Protein AF-L1JIB3-F1 (afdb_monomer_lite)

Structure (mmCIF, N/CA/C/O backbone):
data_AF-L1JIB3-F1
#
_entry.id   AF-L1JIB3-F1
#
loop_
_atom_site.group_PDB
_atom_site.id
_atom_site.type_symbol
_atom_site.label_atom_id
_atom_site.label_alt_id
_atom_site.label_comp_id
_atom_site.label_asym_id
_atom_site.label_entity_id
_atom_site.label_seq_id
_atom_site.pdbx_PDB_ins_code
_atom_site.Cartn_x
_atom_site.Cartn_y
_atom_site.Cartn_z
_atom_site.occupancy
_atom_site.B_iso_or_equiv
_atom_site.auth_seq_id
_atom_site.auth_comp_id
_atom_site.auth_asym_id
_atom_site.auth_atom_id
_atom_site.pdbx_PDB_model_num
ATOM 1 N N . ALA A 1 1 ? -11.666 6.245 -0.391 1.00 86.06 1 ALA A N 1
ATOM 2 C CA . ALA A 1 1 ? -12.047 4.818 -0.387 1.00 86.06 1 ALA A CA 1
ATOM 3 C C . ALA A 1 1 ? -10.804 3.985 -0.103 1.00 86.06 1 ALA A C 1
ATOM 5 O O . ALA A 1 1 ? -9.703 4.476 -0.344 1.00 86.06 1 ALA A O 1
ATOM 6 N N . VAL A 1 2 ? -10.974 2.776 0.428 1.00 94.31 2 VAL A N 1
ATOM 7 C CA . VAL A 1 2 ? -9.880 1.898 0.864 1.00 94.31 2 VAL A CA 1
ATOM 8 C C . VAL A 1 2 ? -10.095 0.505 0.292 1.00 94.31 2 VAL A C 1
ATOM 10 O O . VAL A 1 2 ? -11.225 0.023 0.262 1.00 94.31 2 VAL A O 1
ATOM 13 N N . LEU A 1 3 ? -9.011 -0.127 -0.150 1.00 96.25 3 LEU A N 1
ATOM 14 C CA . LEU A 1 3 ? -8.959 -1.556 -0.419 1.00 96.25 3 LEU A CA 1
ATOM 15 C C . LEU A 1 3 ? -8.485 -2.275 0.833 1.00 96.25 3 LEU A C 1
ATOM 17 O O . LEU A 1 3 ? -7.537 -1.835 1.478 1.00 96.25 3 LEU A O 1
ATOM 21 N N . VAL A 1 4 ? -9.143 -3.384 1.145 1.00 95.81 4 VAL A N 1
ATOM 22 C CA . VAL A 1 4 ? -8.819 -4.246 2.279 1.00 95.81 4 VAL A CA 1
ATOM 23 C C . VAL A 1 4 ? -8.622 -5.653 1.749 1.00 95.81 4 VAL A C 1
ATOM 25 O O . VAL A 1 4 ? -9.396 -6.115 0.909 1.00 95.81 4 VAL A O 1
ATOM 28 N N . GLY A 1 5 ? -7.607 -6.340 2.253 1.00 94.56 5 GLY A N 1
ATOM 29 C CA . GLY A 1 5 ? -7.370 -7.734 1.925 1.00 94.56 5 GLY A CA 1
ATOM 30 C C . GLY A 1 5 ? -6.739 -8.498 3.074 1.00 94.56 5 GLY A C 1
ATOM 31 O O . GLY A 1 5 ? -6.408 -7.951 4.129 1.00 94.56 5 GLY A O 1
ATOM 32 N N . ARG A 1 6 ? -6.594 -9.801 2.854 1.00 95.00 6 ARG A N 1
ATOM 33 C CA . ARG A 1 6 ? -5.986 -10.741 3.788 1.00 95.00 6 ARG A CA 1
ATOM 34 C C . ARG A 1 6 ? -4.907 -11.523 3.054 1.00 95.00 6 ARG A C 1
ATOM 36 O O . ARG A 1 6 ? -5.151 -12.010 1.955 1.00 95.00 6 ARG A O 1
ATOM 43 N N . TYR A 1 7 ? -3.729 -11.599 3.658 1.00 94.75 7 TYR A N 1
ATOM 44 C CA . TYR A 1 7 ? -2.629 -12.430 3.186 1.00 94.75 7 TYR A CA 1
ATOM 45 C C . TYR A 1 7 ? -2.919 -13.913 3.441 1.00 94.75 7 TYR A C 1
ATOM 47 O O . TYR A 1 7 ? -3.706 -14.262 4.326 1.00 94.75 7 TYR A O 1
ATOM 55 N N . SER A 1 8 ? -2.206 -14.796 2.747 1.00 96.19 8 SER A N 1
ATOM 56 C CA . SER A 1 8 ? -2.243 -16.249 2.966 1.00 96.19 8 SER A CA 1
ATOM 57 C C . SER A 1 8 ? -1.939 -16.656 4.416 1.00 96.19 8 SER A C 1
ATOM 59 O O . SER A 1 8 ? -2.496 -17.627 4.922 1.00 96.19 8 SER A O 1
ATOM 61 N N . ASN A 1 9 ? -1.117 -15.874 5.125 1.00 93.31 9 ASN A N 1
ATOM 62 C CA . ASN A 1 9 ? -0.784 -16.087 6.537 1.00 93.31 9 ASN A CA 1
ATOM 63 C C . ASN A 1 9 ? -1.844 -15.556 7.529 1.00 93.31 9 ASN A C 1
ATOM 65 O O . ASN A 1 9 ? -1.610 -15.559 8.736 1.00 93.31 9 ASN A O 1
ATOM 69 N N . GLY A 1 10 ? -2.980 -15.057 7.035 1.00 92.31 10 GLY A N 1
ATOM 70 C CA . GLY A 1 10 ? -4.098 -14.562 7.839 1.00 92.31 10 GLY A CA 1
ATOM 71 C C . GLY A 1 10 ? -4.000 -13.099 8.277 1.00 92.31 10 GLY A C 1
ATOM 72 O O . GLY A 1 10 ? -5.021 -12.527 8.661 1.00 92.31 10 GLY A O 1
ATOM 73 N N . LYS A 1 11 ? -2.829 -12.451 8.177 1.00 93.38 11 LYS A N 1
ATOM 74 C CA . LYS A 1 11 ? -2.701 -11.015 8.471 1.00 93.38 11 LYS A CA 1
ATOM 75 C C . LYS A 1 11 ? -3.513 -10.191 7.470 1.00 93.38 11 LYS A C 1
ATOM 77 O O . LYS A 1 11 ? -3.605 -10.532 6.292 1.00 93.38 11 LYS A O 1
ATOM 82 N N . VAL A 1 12 ? -4.075 -9.085 7.939 1.00 96.25 12 VAL A N 1
ATOM 83 C CA . VAL A 1 12 ? -4.857 -8.155 7.116 1.00 96.25 12 VAL A CA 1
ATOM 84 C C . VAL A 1 12 ? -4.022 -6.950 6.707 1.00 96.25 12 VAL A C 1
ATOM 86 O O . VAL A 1 12 ? -3.072 -6.573 7.394 1.00 96.25 12 VAL A O 1
ATOM 89 N N . TRP A 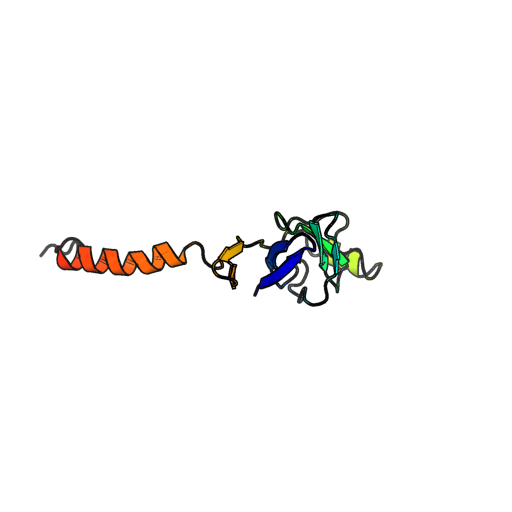1 13 ? -4.386 -6.347 5.585 1.00 96.94 13 TRP A N 1
ATOM 90 C CA . TRP A 1 13 ? -3.786 -5.122 5.074 1.00 96.94 13 TRP A CA 1
ATOM 91 C C . TRP A 1 13 ? -4.871 -4.217 4.507 1.00 96.94 13 TRP A C 1
ATOM 93 O O . TRP A 1 13 ? -5.946 -4.678 4.111 1.00 96.94 13 TRP A O 1
ATOM 103 N N . ALA A 1 14 ? -4.575 -2.924 4.450 1.00 97.38 14 ALA A N 1
ATOM 104 C CA . ALA A 1 14 ? -5.393 -1.981 3.719 1.00 97.38 14 ALA A CA 1
ATOM 105 C C . ALA A 1 14 ? -4.549 -0.868 3.115 1.00 97.38 14 ALA A C 1
ATOM 107 O O . ALA A 1 14 ? -3.469 -0.549 3.599 1.00 97.38 14 ALA A O 1
ATOM 108 N N . ILE A 1 15 ? -5.057 -0.281 2.042 1.00 97.56 15 ILE A N 1
ATOM 109 C CA 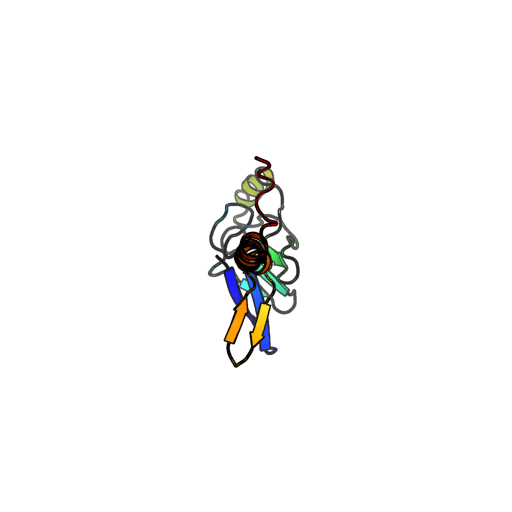. ILE A 1 15 ? -4.382 0.773 1.288 1.00 97.56 15 ILE A CA 1
ATOM 110 C C . ILE A 1 15 ? -5.423 1.633 0.575 1.00 97.56 15 ILE A C 1
ATOM 112 O O . ILE A 1 15 ? -6.563 1.206 0.377 1.00 97.56 15 ILE A O 1
ATOM 116 N N . SER A 1 16 ? -5.056 2.851 0.187 1.00 96.19 16 SER A N 1
ATOM 117 C CA . SER A 1 16 ? -5.869 3.694 -0.693 1.00 96.19 16 SER A CA 1
ATOM 118 C C . SER A 1 16 ? -6.439 2.887 -1.861 1.00 96.19 16 SER A C 1
ATOM 120 O O . SER A 1 16 ? -5.724 2.139 -2.522 1.00 96.19 16 SER A O 1
ATOM 122 N N . ALA A 1 17 ? -7.726 3.073 -2.154 1.00 96.12 17 ALA A N 1
ATOM 123 C CA . ALA A 1 17 ? -8.337 2.462 -3.331 1.00 96.12 17 ALA A CA 1
ATOM 124 C C . ALA A 1 17 ? -7.924 3.135 -4.644 1.00 96.12 17 ALA A C 1
ATOM 126 O O . ALA A 1 17 ? -8.241 2.621 -5.707 1.00 96.12 17 ALA A O 1
ATOM 127 N N . LYS A 1 18 ? -7.220 4.268 -4.588 1.00 95.50 18 LYS A N 1
ATOM 128 C CA . LYS A 1 18 ? -6.798 5.040 -5.759 1.00 95.50 18 LYS A CA 1
ATOM 129 C C . LYS A 1 18 ? -5.286 5.146 -5.825 1.00 95.50 18 LYS A C 1
ATOM 131 O O . LYS A 1 18 ? -4.654 5.409 -4.797 1.00 95.50 18 LYS A O 1
ATOM 136 N N . ASN A 1 19 ? -4.735 5.003 -7.030 1.00 93.94 19 ASN A N 1
ATOM 137 C CA . ASN A 1 19 ? -3.318 5.248 -7.265 1.00 93.94 19 ASN A CA 1
ATOM 138 C C . ASN A 1 19 ? -2.993 6.744 -7.156 1.00 93.94 19 ASN A C 1
ATOM 140 O O . ASN A 1 19 ? -3.861 7.608 -7.293 1.00 93.94 19 ASN A O 1
ATOM 144 N N . SER A 1 20 ? -1.724 7.044 -6.913 1.00 93.75 20 SER A N 1
ATOM 145 C CA . SER A 1 20 ? -1.238 8.417 -6.763 1.00 93.75 20 SER A CA 1
ATOM 146 C C . SER A 1 20 ? -0.925 9.108 -8.091 1.00 93.75 20 SER A C 1
ATOM 148 O O . SER A 1 20 ? -0.865 10.331 -8.125 1.00 93.75 20 SER A O 1
ATOM 150 N N . ALA A 1 21 ? -0.736 8.352 -9.180 1.00 90.06 21 ALA A N 1
ATOM 151 C CA . ALA A 1 21 ? -0.381 8.915 -10.482 1.00 90.06 21 ALA A CA 1
ATOM 152 C C . ALA A 1 21 ? -1.546 9.696 -11.107 1.00 90.06 21 ALA A C 1
ATOM 154 O O . ALA A 1 21 ? -1.376 10.832 -11.537 1.00 90.06 21 ALA A O 1
ATOM 155 N N . THR A 1 22 ? -2.734 9.087 -11.161 1.00 91.19 22 THR A N 1
ATOM 156 C CA . THR A 1 22 ? -3.903 9.655 -11.857 1.00 91.19 22 THR A CA 1
ATOM 157 C C . THR A 1 22 ? -5.202 9.537 -11.065 1.00 91.19 22 THR A C 1
ATOM 159 O O . THR A 1 22 ? -6.261 9.904 -11.571 1.00 91.19 22 THR A O 1
ATOM 162 N N . GLY A 1 23 ? -5.161 9.007 -9.839 1.00 91.88 23 GLY A N 1
ATOM 163 C CA . GLY A 1 23 ? -6.349 8.836 -9.002 1.00 91.88 23 GLY A CA 1
ATOM 164 C C . GLY A 1 23 ? -7.293 7.733 -9.481 1.00 91.88 23 GLY A C 1
ATOM 165 O O . GLY A 1 23 ? -8.465 7.726 -9.097 1.00 91.88 23 GLY A O 1
ATOM 166 N N . THR A 1 24 ? -6.817 6.825 -10.331 1.00 93.00 24 THR A N 1
ATOM 167 C CA . THR A 1 24 ? -7.621 5.719 -10.857 1.00 93.00 24 THR A CA 1
ATOM 168 C C . THR A 1 24 ? -7.655 4.550 -9.885 1.00 93.00 24 THR A C 1
ATOM 170 O O . THR A 1 24 ? -6.764 4.386 -9.046 1.00 93.00 24 THR A O 1
ATOM 173 N N . GLU A 1 25 ? -8.731 3.768 -9.964 1.00 94.69 25 GLU A N 1
ATOM 174 C CA . GLU A 1 25 ? -8.999 2.687 -9.020 1.00 94.69 25 GLU A CA 1
ATOM 175 C C . GLU A 1 25 ? -7.906 1.607 -9.075 1.00 94.69 25 GLU A C 1
ATOM 177 O O . GLU A 1 25 ? -7.487 1.153 -10.139 1.00 94.69 25 GLU A O 1
ATOM 182 N N . MET A 1 26 ? -7.467 1.175 -7.897 1.00 94.44 26 MET A N 1
ATOM 183 C CA . MET A 1 26 ? -6.518 0.082 -7.685 1.00 94.44 26 MET A CA 1
ATOM 184 C C . MET A 1 26 ? -7.218 -1.282 -7.615 1.00 94.44 26 MET A C 1
ATOM 186 O O . MET A 1 26 ? -6.556 -2.313 -7.486 1.00 94.44 26 MET A O 1
ATOM 190 N N . PHE A 1 27 ? -8.552 -1.307 -7.698 1.00 93.12 27 PHE A N 1
ATOM 191 C CA . PHE A 1 27 ? -9.318 -2.543 -7.800 1.00 93.12 27 PHE A CA 1
ATOM 192 C C . PHE A 1 27 ? -8.895 -3.329 -9.052 1.00 93.12 27 PHE A C 1
ATOM 194 O O . PHE A 1 27 ? -8.769 -2.768 -10.137 1.00 93.12 27 PHE A O 1
ATOM 201 N N . GLY A 1 28 ? -8.642 -4.631 -8.896 1.00 91.75 28 GLY A N 1
ATOM 202 C CA . GLY A 1 28 ? -8.037 -5.466 -9.944 1.00 91.75 28 GLY A CA 1
ATOM 203 C C . GLY A 1 28 ? -6.504 -5.398 -10.011 1.00 91.75 28 GLY A C 1
ATOM 204 O O . GLY A 1 28 ? -5.899 -6.068 -10.850 1.00 91.75 28 GLY A O 1
ATOM 205 N N . GLY A 1 29 ? -5.863 -4.630 -9.123 1.00 94.50 29 GLY A N 1
ATOM 206 C CA . GLY A 1 29 ? -4.420 -4.675 -8.905 1.00 94.50 29 GLY A CA 1
ATOM 207 C C . GLY A 1 29 ? -3.942 -6.048 -8.422 1.00 94.50 29 GLY A C 1
ATOM 208 O O . GLY A 1 29 ? -4.709 -6.849 -7.885 1.00 94.50 29 GLY A O 1
ATOM 209 N N . ARG A 1 30 ? -2.653 -6.337 -8.625 1.00 96.81 30 ARG A N 1
ATOM 210 C CA . ARG A 1 30 ? -2.051 -7.627 -8.245 1.00 96.81 30 ARG A CA 1
ATOM 211 C C . ARG A 1 30 ? -1.235 -7.484 -6.971 1.00 96.81 30 ARG A C 1
ATOM 213 O O . ARG A 1 30 ? -0.315 -6.672 -6.938 1.00 96.81 30 ARG A O 1
ATOM 220 N N . VAL A 1 31 ? -1.560 -8.285 -5.964 1.00 97.50 31 VAL A N 1
ATOM 221 C CA . VAL A 1 31 ? -0.829 -8.343 -4.693 1.00 97.50 31 VAL A CA 1
ATOM 222 C C . VAL A 1 31 ? 0.322 -9.334 -4.808 1.00 97.50 31 VAL A C 1
ATOM 224 O O . VAL A 1 31 ? 0.140 -10.445 -5.303 1.00 97.50 31 VAL A O 1
ATOM 227 N N . ASP A 1 32 ? 1.493 -8.923 -4.341 1.00 97.50 32 ASP A N 1
ATOM 228 C CA . ASP A 1 32 ? 2.668 -9.762 -4.151 1.00 97.50 32 ASP A CA 1
ATOM 229 C C . ASP A 1 32 ? 2.938 -9.861 -2.645 1.00 97.50 32 ASP A C 1
ATOM 231 O O . ASP A 1 32 ? 3.426 -8.916 -2.024 1.00 97.50 32 ASP A O 1
ATOM 235 N N . GLU A 1 33 ? 2.575 -10.994 -2.037 1.00 96.81 33 GLU A N 1
ATOM 236 C CA . GLU A 1 33 ? 2.745 -11.198 -0.591 1.00 96.81 33 GLU A CA 1
ATOM 237 C C . GLU A 1 33 ? 4.213 -11.343 -0.179 1.00 96.81 33 GLU A C 1
ATOM 239 O O . GLU A 1 33 ? 4.543 -11.103 0.980 1.00 96.81 33 GLU A O 1
ATOM 244 N N . SER A 1 34 ? 5.093 -11.729 -1.107 1.00 95.88 34 SER A N 1
ATOM 245 C CA . SER A 1 34 ? 6.518 -11.899 -0.812 1.00 95.88 34 SER A CA 1
ATOM 246 C C . SER A 1 34 ? 7.244 -10.557 -0.719 1.00 95.88 34 SER A C 1
ATOM 248 O O . SER A 1 34 ? 8.125 -10.387 0.120 1.00 95.88 34 SER A O 1
ATOM 250 N N . ASP A 1 35 ? 6.817 -9.595 -1.538 1.00 96.25 35 ASP A N 1
ATOM 251 C CA . ASP A 1 35 ? 7.342 -8.226 -1.606 1.00 96.25 35 ASP A CA 1
ATOM 252 C C . ASP A 1 35 ? 6.517 -7.245 -0.748 1.00 96.25 35 ASP A C 1
ATOM 254 O O . ASP A 1 35 ? 6.883 -6.086 -0.584 1.00 96.25 35 ASP A O 1
ATOM 258 N N . LEU A 1 36 ? 5.380 -7.697 -0.200 1.00 97.44 36 LEU A N 1
ATOM 259 C CA . LEU A 1 36 ? 4.388 -6.868 0.493 1.00 97.44 36 LEU A CA 1
ATOM 260 C C . LEU A 1 36 ? 3.972 -5.649 -0.342 1.00 97.44 36 LEU A C 1
ATOM 262 O O . LEU A 1 36 ? 3.854 -4.535 0.172 1.00 97.44 36 LEU A O 1
ATOM 266 N N . THR A 1 37 ? 3.740 -5.854 -1.640 1.00 98.12 37 THR A N 1
ATOM 267 C CA . THR A 1 37 ? 3.331 -4.789 -2.560 1.00 98.12 37 THR A CA 1
ATOM 268 C C . THR A 1 37 ? 2.014 -5.091 -3.256 1.00 98.12 37 THR A C 1
ATOM 270 O O . THR A 1 37 ? 1.596 -6.238 -3.409 1.00 98.12 37 THR A O 1
ATOM 273 N N . ILE A 1 38 ? 1.356 -4.034 -3.723 1.00 97.88 38 ILE A N 1
ATOM 274 C CA . ILE A 1 38 ? 0.279 -4.115 -4.704 1.00 97.88 38 ILE A CA 1
ATOM 275 C C . ILE A 1 38 ? 0.681 -3.348 -5.958 1.00 97.88 38 ILE A C 1
ATOM 277 O O . ILE A 1 38 ? 1.128 -2.203 -5.898 1.00 97.88 38 ILE A O 1
ATOM 281 N N . ARG A 1 39 ? 0.522 -3.990 -7.112 1.00 97.50 39 ARG A N 1
ATOM 282 C CA . ARG A 1 39 ? 0.741 -3.390 -8.423 1.00 97.50 39 ARG A CA 1
ATOM 283 C C . ARG A 1 39 ? -0.565 -2.823 -8.956 1.00 97.50 39 ARG A C 1
ATOM 285 O O . ARG A 1 39 ? -1.530 -3.575 -9.110 1.00 97.50 39 ARG A O 1
ATOM 292 N N . ASP A 1 40 ? -0.581 -1.533 -9.276 1.00 95.69 40 ASP A N 1
ATOM 293 C CA . ASP A 1 40 ? -1.754 -0.901 -9.871 1.00 95.69 40 ASP A CA 1
ATOM 294 C C . ASP A 1 40 ? -2.015 -1.451 -11.291 1.00 95.69 40 ASP A C 1
ATOM 296 O O . ASP A 1 40 ? -1.068 -1.756 -12.027 1.00 95.69 40 ASP A O 1
ATOM 300 N N . PRO A 1 41 ? -3.286 -1.624 -11.688 1.00 95.56 41 PRO A N 1
ATOM 301 C CA . PRO A 1 41 ? -3.627 -2.285 -12.944 1.00 95.56 41 PRO A CA 1
ATOM 302 C C . PRO A 1 41 ? -3.372 -1.422 -14.188 1.00 95.56 41 PRO A C 1
ATOM 304 O O . PRO A 1 41 ? -3.232 -1.972 -15.279 1.00 95.56 41 PRO A O 1
ATOM 307 N N . GLN A 1 42 ? -3.320 -0.094 -14.052 1.00 94.06 42 GLN A N 1
ATOM 308 C CA . GLN A 1 42 ? -3.249 0.819 -15.191 1.00 94.06 42 GLN A CA 1
ATOM 309 C C . GLN A 1 42 ? -1.807 1.115 -15.597 1.00 94.06 42 GLN A C 1
ATOM 311 O O . GLN A 1 42 ? -1.439 0.953 -16.761 1.00 94.06 42 GLN A O 1
ATOM 316 N N . TRP A 1 43 ? -0.998 1.541 -14.632 1.00 94.19 43 TRP A N 1
ATOM 317 C CA . TRP A 1 43 ? 0.364 2.009 -14.848 1.00 94.19 43 TRP A CA 1
ATOM 318 C C . TRP A 1 43 ? 1.405 0.960 -14.477 1.00 94.19 43 TRP A C 1
ATOM 320 O O . TRP A 1 43 ? 2.542 0.994 -14.952 1.00 94.19 43 TRP A O 1
ATOM 330 N N . GLY A 1 44 ? 1.018 -0.026 -13.670 1.00 94.56 44 GLY A N 1
ATOM 331 C CA . GLY A 1 44 ? 1.900 -1.090 -13.227 1.00 94.56 44 GLY A CA 1
ATOM 332 C C . GLY A 1 44 ? 2.916 -0.659 -12.171 1.00 94.56 44 GLY A C 1
ATOM 333 O O . GLY A 1 44 ? 3.857 -1.421 -11.941 1.00 94.56 44 GLY A O 1
ATOM 334 N N . THR A 1 45 ? 2.740 0.516 -11.570 1.00 96.50 45 THR A N 1
ATOM 335 C CA . THR A 1 45 ? 3.464 0.994 -10.395 1.00 96.50 45 THR A CA 1
ATOM 336 C C . THR A 1 45 ? 3.165 0.071 -9.221 1.00 96.50 45 THR A C 1
ATOM 338 O O . THR A 1 45 ? 2.020 -0.332 -9.005 1.00 96.50 45 THR A O 1
ATOM 341 N N . LYS A 1 46 ? 4.196 -0.276 -8.449 1.00 97.88 46 LYS A N 1
ATOM 342 C CA . LYS A 1 46 ? 4.013 -0.998 -7.192 1.00 97.88 46 LYS A CA 1
ATOM 343 C C . LYS A 1 46 ? 3.975 -0.022 -6.026 1.00 97.88 46 LYS A C 1
ATOM 345 O O . LYS A 1 46 ? 4.791 0.896 -5.962 1.00 97.88 46 LYS A O 1
ATOM 350 N N . TYR A 1 47 ? 3.080 -0.284 -5.088 1.00 98.19 47 TYR A N 1
ATOM 351 C CA . TYR A 1 47 ? 2.987 0.416 -3.817 1.00 98.19 47 TYR A CA 1
ATOM 352 C C . TYR A 1 47 ? 3.193 -0.566 -2.673 1.00 98.19 47 TYR A C 1
ATOM 354 O O . TYR A 1 47 ? 2.643 -1.668 -2.697 1.00 98.19 47 TYR A O 1
ATOM 362 N N . SER A 1 48 ? 3.970 -0.165 -1.674 1.00 98.12 48 SER A N 1
ATOM 363 C CA . SER A 1 48 ? 4.153 -0.920 -0.437 1.00 98.12 48 SER A CA 1
ATOM 364 C C . SER A 1 48 ? 2.847 -0.982 0.356 1.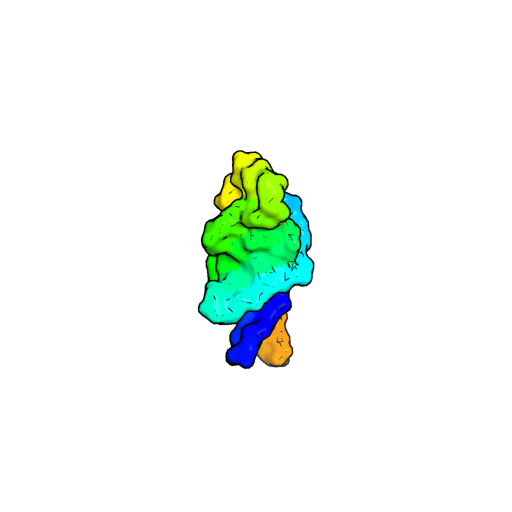00 98.12 48 SER A C 1
ATOM 366 O O . SER A 1 48 ? 2.237 0.043 0.652 1.00 98.12 48 SER A O 1
ATOM 368 N N . LEU A 1 49 ? 2.438 -2.184 0.757 1.00 97.94 49 LEU A N 1
ATOM 369 C CA . LEU A 1 49 ? 1.296 -2.412 1.647 1.00 97.94 49 LEU A CA 1
ATOM 370 C C . LEU A 1 49 ? 1.618 -2.085 3.116 1.00 97.94 49 LEU A C 1
ATOM 372 O O . LEU A 1 49 ? 0.739 -2.179 3.969 1.00 97.94 49 LEU A O 1
ATOM 376 N N . VAL A 1 50 ? 2.869 -1.717 3.422 1.00 96.38 50 VAL A N 1
ATOM 377 C CA . VAL A 1 50 ? 3.331 -1.376 4.776 1.00 96.38 50 VAL A CA 1
ATOM 378 C C . VAL A 1 50 ? 3.307 0.133 5.008 1.00 96.38 50 VAL A C 1
ATOM 380 O O . VAL A 1 50 ? 2.817 0.589 6.036 1.00 96.38 50 VAL A O 1
ATOM 383 N N . ASN A 1 51 ? 3.848 0.908 4.066 1.00 96.75 51 ASN A N 1
ATOM 384 C CA . ASN A 1 51 ? 4.026 2.358 4.212 1.00 96.75 51 ASN A CA 1
ATOM 385 C C . ASN A 1 51 ? 3.490 3.173 3.022 1.00 96.75 51 ASN A C 1
ATOM 387 O O . ASN A 1 51 ? 3.493 4.398 3.081 1.00 96.75 51 ASN A O 1
ATOM 391 N N . GLY A 1 52 ? 3.020 2.517 1.956 1.00 97.12 52 GLY A N 1
ATOM 392 C CA . GLY A 1 52 ? 2.415 3.178 0.803 1.00 97.12 52 GLY A CA 1
ATOM 393 C C . GLY A 1 52 ? 3.405 3.778 -0.190 1.00 97.12 52 GLY A C 1
ATOM 394 O O . GLY A 1 52 ? 2.980 4.361 -1.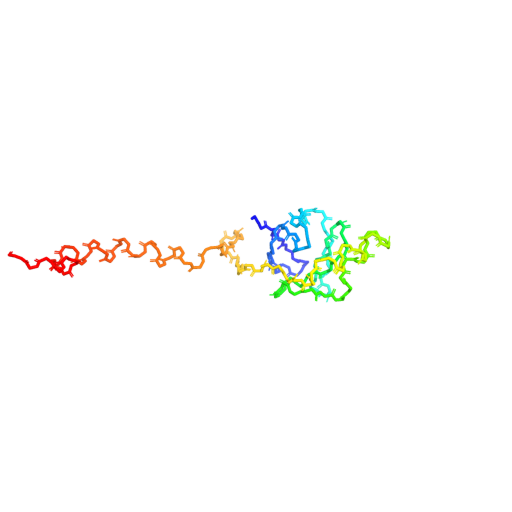187 1.00 97.12 52 GLY A O 1
ATOM 395 N N . GLU A 1 53 ? 4.709 3.642 0.042 1.00 98.00 53 GLU A N 1
ATOM 396 C CA . GLU A 1 53 ? 5.740 4.165 -0.852 1.00 98.00 53 GLU A CA 1
ATOM 397 C C . GLU A 1 53 ? 5.748 3.444 -2.203 1.00 98.00 53 GLU A C 1
ATOM 399 O O . GLU A 1 53 ? 5.347 2.282 -2.323 1.00 98.00 53 GLU A O 1
ATOM 404 N N . VAL A 1 54 ? 6.229 4.144 -3.231 1.00 97.38 54 VAL A N 1
ATOM 405 C CA . VAL A 1 54 ? 6.457 3.560 -4.555 1.00 97.38 54 VAL A CA 1
ATOM 406 C C . VAL A 1 54 ? 7.640 2.601 -4.478 1.00 97.38 54 VAL A C 1
ATOM 408 O O . VAL A 1 54 ? 8.732 2.985 -4.065 1.00 97.38 54 VAL A O 1
ATOM 411 N N . VAL A 1 55 ? 7.439 1.366 -4.934 1.00 97.44 55 VAL A N 1
ATOM 412 C CA . VAL A 1 55 ? 8.481 0.336 -4.981 1.00 97.44 55 VAL A CA 1
ATOM 413 C C . VAL A 1 55 ? 8.872 0.068 -6.434 1.00 97.44 55 VAL A C 1
ATOM 415 O O . VAL A 1 55 ? 8.056 -0.318 -7.270 1.00 97.44 55 VAL A O 1
ATOM 418 N N . GLY A 1 56 ? 10.151 0.247 -6.758 1.00 93.44 56 GLY A N 1
ATOM 419 C CA . GLY A 1 56 ? 10.668 -0.002 -8.103 1.00 93.44 56 GLY A CA 1
ATOM 420 C C . GLY A 1 56 ? 10.308 1.093 -9.113 1.00 93.44 56 GLY A C 1
ATOM 421 O O . GLY A 1 56 ? 10.454 2.281 -8.839 1.00 93.44 56 GLY A O 1
ATOM 422 N N . LYS A 1 57 ? 9.927 0.694 -10.335 1.00 93.31 57 LYS A N 1
ATOM 423 C CA . LYS A 1 57 ? 9.725 1.634 -11.450 1.00 93.31 57 LYS A CA 1
ATOM 424 C C . LYS A 1 57 ? 8.393 2.375 -11.330 1.00 93.31 57 LYS A C 1
ATOM 426 O O . LYS A 1 57 ? 7.354 1.758 -11.111 1.00 93.31 57 LYS A O 1
ATOM 431 N N . TRP A 1 58 ? 8.440 3.680 -11.574 1.00 94.19 58 TRP A N 1
ATOM 432 C CA . TRP A 1 58 ? 7.274 4.552 -11.670 1.00 94.19 58 TRP A CA 1
ATOM 433 C C . TRP A 1 58 ? 6.631 4.456 -13.058 1.00 94.19 58 TRP A C 1
ATOM 435 O O . TRP A 1 58 ? 7.324 4.603 -14.064 1.00 94.19 58 TRP A O 1
ATOM 445 N N . CYS A 1 59 ? 5.328 4.172 -13.103 1.00 93.31 59 CYS A N 1
ATOM 446 C CA . CYS A 1 59 ? 4.516 4.053 -14.318 1.00 93.31 59 CYS A CA 1
ATOM 447 C C . CYS A 1 59 ? 5.166 3.228 -15.458 1.00 93.31 59 CYS A C 1
ATOM 449 O O . CYS A 1 59 ? 5.317 3.722 -16.578 1.00 93.31 59 CYS A O 1
ATOM 451 N N . PRO A 1 60 ? 5.578 1.965 -15.221 1.00 93.88 60 PRO A N 1
ATOM 452 C CA . PRO A 1 60 ? 6.292 1.158 -16.216 1.00 93.88 60 PRO A CA 1
ATOM 453 C C . PRO A 1 60 ? 5.445 0.700 -17.418 1.00 93.88 60 PRO A C 1
ATOM 455 O O . PRO A 1 60 ? 6.006 0.180 -18.382 1.00 93.88 60 PRO A O 1
ATOM 458 N N . SER A 1 61 ? 4.116 0.823 -17.363 1.00 90.88 61 SER A N 1
ATOM 459 C CA . SER A 1 61 ? 3.180 0.307 -18.366 1.00 90.88 61 SER A CA 1
ATOM 460 C C . SER A 1 61 ? 2.087 1.330 -18.692 1.00 90.88 61 SER A C 1
ATOM 462 O O . SER A 1 61 ? 1.701 2.076 -17.804 1.00 90.88 61 SER A O 1
ATOM 464 N N . PRO A 1 62 ? 1.531 1.345 -19.917 1.00 86.50 62 PRO A N 1
ATOM 465 C CA . PRO A 1 62 ? 2.100 0.773 -21.137 1.00 86.50 62 PRO A CA 1
ATOM 466 C C . PRO A 1 62 ? 3.459 1.420 -21.468 1.00 86.50 62 PRO A C 1
ATOM 468 O O . PRO A 1 62 ? 3.669 2.583 -21.115 1.00 86.50 62 PRO A O 1
ATOM 471 N N . PRO A 1 63 ? 4.392 0.717 -22.137 1.00 80.81 63 PRO A N 1
ATOM 472 C CA . PRO A 1 63 ? 5.676 1.298 -22.528 1.00 80.81 63 PRO A CA 1
ATOM 473 C C . PRO A 1 63 ? 5.492 2.601 -23.322 1.00 80.81 63 PRO A C 1
ATOM 475 O O . PRO A 1 63 ? 4.524 2.742 -24.067 1.00 80.81 63 PRO A O 1
ATOM 478 N N . VAL A 1 64 ? 6.419 3.552 -23.172 1.00 81.75 64 VAL A N 1
ATOM 479 C CA . VAL A 1 64 ? 6.356 4.924 -23.727 1.00 81.75 64 VAL A CA 1
ATOM 480 C C . VAL A 1 64 ? 5.277 5.803 -23.079 1.00 81.75 64 VAL A C 1
ATOM 482 O O . VAL A 1 64 ? 5.620 6.839 -22.517 1.00 81.75 64 VAL A O 1
ATOM 485 N N . LEU A 1 65 ? 4.003 5.397 -23.075 1.00 82.81 65 LEU A N 1
ATOM 486 C CA . LEU A 1 65 ? 2.924 6.207 -22.491 1.00 82.81 65 LEU A CA 1
ATOM 487 C C . LEU A 1 65 ? 3.070 6.352 -20.970 1.00 82.81 65 LEU A C 1
ATOM 489 O O . LEU A 1 65 ? 2.962 7.455 -20.441 1.00 82.81 65 LEU A O 1
ATOM 493 N N . GLY A 1 66 ? 3.377 5.257 -20.276 1.00 79.31 66 GLY A N 1
ATOM 494 C CA . GLY A 1 66 ? 3.642 5.271 -18.841 1.00 79.31 66 GLY A CA 1
ATOM 495 C C . GLY A 1 66 ? 4.847 6.144 -18.480 1.00 79.31 66 GLY A C 1
ATOM 496 O O . GLY A 1 66 ? 4.796 6.873 -17.496 1.00 79.31 66 GLY A O 1
ATOM 497 N N . ALA A 1 67 ? 5.884 6.176 -19.326 1.00 81.12 67 ALA A N 1
ATOM 498 C CA . ALA A 1 67 ? 7.048 7.040 -19.121 1.00 81.12 67 ALA A CA 1
ATOM 499 C C . ALA A 1 67 ? 6.704 8.534 -19.264 1.00 81.12 67 ALA A C 1
ATOM 501 O O . ALA A 1 67 ? 7.205 9.347 -18.494 1.00 81.12 67 ALA A O 1
ATOM 502 N N . LEU A 1 68 ? 5.820 8.896 -20.202 1.00 85.19 68 LEU A N 1
ATOM 503 C CA . LEU A 1 68 ? 5.335 10.274 -20.350 1.00 85.19 68 LEU A CA 1
ATOM 504 C C . LEU A 1 68 ? 4.493 10.707 -19.147 1.00 85.19 68 LEU A C 1
ATOM 506 O O . LEU A 1 68 ? 4.725 11.775 -18.588 1.00 85.19 68 LEU A O 1
ATOM 510 N N . ILE A 1 69 ? 3.560 9.859 -18.707 1.00 84.19 69 ILE A N 1
ATOM 511 C CA . ILE A 1 69 ? 2.766 10.115 -17.497 1.00 84.19 69 ILE A CA 1
ATOM 512 C C . ILE A 1 69 ? 3.681 10.227 -16.275 1.00 84.19 69 ILE A C 1
ATOM 514 O O . ILE A 1 69 ? 3.537 11.151 -15.480 1.00 84.19 69 ILE A O 1
ATOM 518 N N . GLY A 1 70 ? 4.672 9.342 -16.165 1.00 79.81 70 GLY A N 1
ATOM 519 C CA . GLY A 1 70 ? 5.643 9.355 -15.079 1.00 79.81 70 GLY A CA 1
ATOM 520 C C . GLY A 1 70 ? 6.596 10.554 -15.085 1.00 79.81 70 GLY A C 1
ATOM 521 O O . GLY A 1 70 ? 7.159 10.874 -14.042 1.00 79.81 70 GLY A O 1
ATOM 522 N N . ALA A 1 71 ? 6.766 11.230 -16.224 1.00 84.19 71 ALA A N 1
ATOM 523 C CA . ALA A 1 71 ? 7.513 12.482 -16.320 1.00 84.19 71 ALA A CA 1
ATOM 524 C C . ALA A 1 71 ? 6.670 13.709 -15.927 1.00 84.19 71 ALA A C 1
ATOM 526 O O . ALA A 1 71 ? 7.222 14.705 -15.469 1.00 84.19 71 ALA A O 1
ATOM 527 N N . ILE A 1 72 ? 5.345 13.644 -16.102 1.00 88.31 72 ILE A N 1
ATOM 528 C CA . ILE A 1 72 ? 4.415 14.728 -15.748 1.00 88.31 72 ILE A CA 1
ATOM 529 C C . ILE A 1 72 ? 4.080 14.691 -14.254 1.00 88.31 72 ILE A C 1
ATOM 531 O O . ILE A 1 72 ? 4.047 15.732 -13.600 1.00 88.31 72 ILE A O 1
ATOM 535 N N . PHE A 1 73 ? 3.835 13.498 -13.711 1.00 88.06 73 PHE A N 1
ATOM 536 C CA . PHE A 1 73 ? 3.459 13.309 -12.313 1.00 88.06 73 PHE A CA 1
ATOM 537 C C . PHE A 1 73 ? 4.629 12.712 -11.532 1.00 88.06 73 PHE A C 1
ATOM 539 O O . PHE A 1 73 ? 5.081 11.619 -11.880 1.00 88.06 73 PHE A O 1
ATOM 546 N N . PRO A 1 74 ? 5.123 13.380 -10.475 1.00 89.50 74 PRO A N 1
ATOM 547 C CA . PRO A 1 74 ? 6.231 12.856 -9.692 1.00 89.50 74 PRO A CA 1
ATOM 548 C C . PRO A 1 74 ? 5.819 11.584 -8.929 1.00 89.50 74 PRO A C 1
ATOM 550 O O . PRO A 1 74 ? 4.668 11.481 -8.482 1.00 89.50 74 PRO A O 1
ATOM 553 N N . PRO A 1 75 ? 6.751 10.635 -8.711 1.00 93.56 75 PRO A N 1
ATOM 554 C CA . PRO A 1 75 ? 6.497 9.469 -7.878 1.00 93.56 75 PRO A CA 1
ATOM 555 C C . PRO A 1 75 ? 6.033 9.896 -6.488 1.00 93.56 75 PRO A C 1
ATOM 557 O O . PRO A 1 75 ? 6.752 10.576 -5.759 1.00 93.56 75 PRO A O 1
ATOM 560 N N . THR A 1 76 ? 4.821 9.493 -6.129 1.00 94.50 76 THR A N 1
ATOM 561 C CA . THR A 1 76 ? 4.217 9.813 -4.834 1.00 94.50 76 THR A CA 1
ATOM 562 C C . THR A 1 76 ? 3.614 8.545 -4.257 1.00 94.50 76 THR A C 1
ATOM 564 O O . THR A 1 76 ? 3.041 7.744 -4.996 1.00 94.50 76 THR A O 1
ATOM 567 N N . GLY A 1 77 ? 3.751 8.332 -2.951 1.00 95.94 77 GLY A N 1
ATOM 568 C CA . GLY A 1 77 ? 3.117 7.203 -2.278 1.00 95.94 77 GLY A CA 1
ATOM 569 C C . GLY A 1 77 ? 1.594 7.331 -2.209 1.00 95.94 77 GLY A C 1
ATOM 570 O O . GLY A 1 77 ? 1.003 8.333 -2.615 1.00 95.94 77 GLY A O 1
ATOM 571 N N . VAL A 1 78 ? 0.958 6.305 -1.665 1.00 96.75 78 VAL A N 1
ATOM 572 C CA . VAL A 1 78 ? -0.468 6.292 -1.334 1.00 96.75 78 VAL A CA 1
ATOM 573 C C . VAL A 1 78 ? -0.657 6.116 0.167 1.00 96.75 78 VAL A C 1
ATOM 575 O O . VAL A 1 78 ? 0.235 5.673 0.880 1.00 96.75 78 VAL A O 1
ATOM 578 N N . TRP A 1 79 ? -1.833 6.466 0.669 1.00 95.38 79 TRP A N 1
ATOM 579 C CA . TRP A 1 79 ? -2.136 6.300 2.084 1.00 95.38 79 TRP A CA 1
ATOM 580 C C . TRP A 1 79 ? -2.349 4.825 2.456 1.00 95.38 79 TRP A C 1
ATOM 582 O O . TRP A 1 79 ? -3.087 4.109 1.774 1.00 95.38 79 TRP A O 1
ATOM 592 N N . VAL A 1 80 ? -1.738 4.402 3.564 1.00 96.94 80 VAL A N 1
ATOM 593 C CA . VAL A 1 80 ? -1.938 3.096 4.207 1.00 96.94 80 VAL A CA 1
ATOM 594 C C . VAL A 1 80 ? -2.603 3.332 5.567 1.00 96.94 80 VAL A C 1
ATOM 596 O O . VAL A 1 80 ? -1.947 3.836 6.484 1.00 96.94 80 VAL A O 1
ATOM 599 N N . PRO A 1 81 ? -3.907 3.037 5.717 1.00 95.00 81 PRO A N 1
ATOM 600 C CA . PRO A 1 81 ? -4.575 3.133 7.008 1.00 95.00 81 PRO A CA 1
ATOM 601 C C . PRO A 1 81 ? -4.108 2.046 7.974 1.00 95.00 81 PRO A C 1
ATOM 603 O O . PRO A 1 81 ? -3.718 0.948 7.578 1.00 95.00 81 PRO A O 1
ATOM 606 N N . GLN A 1 82 ? -4.248 2.326 9.269 1.00 93.75 82 GLN A N 1
ATOM 607 C CA . GLN A 1 82 ? -4.117 1.290 10.287 1.00 93.75 82 GLN A CA 1
ATOM 608 C C . GLN A 1 82 ? -5.289 0.313 10.193 1.00 93.75 82 GLN A C 1
ATOM 610 O O . GLN A 1 82 ? -6.445 0.718 10.035 1.00 93.75 82 GLN A O 1
ATOM 615 N N . VAL A 1 83 ? -4.978 -0.974 10.333 1.00 95.12 83 VAL A N 1
ATOM 616 C CA . VAL A 1 83 ? -5.958 -2.058 10.310 1.00 95.12 83 VAL A CA 1
ATOM 617 C C . VAL A 1 83 ? -5.799 -2.965 11.509 1.00 95.12 83 VAL A C 1
ATOM 619 O O . VAL A 1 83 ? -4.688 -3.204 11.984 1.00 95.12 83 VAL A O 1
ATOM 622 N N . ARG A 1 84 ? -6.922 -3.499 11.979 1.00 93.31 84 ARG A N 1
ATOM 623 C CA . ARG A 1 84 ? -6.945 -4.545 12.997 1.00 93.31 84 ARG A CA 1
ATOM 624 C C . ARG A 1 84 ? -8.063 -5.536 12.730 1.00 93.31 84 ARG A C 1
ATOM 626 O O . ARG A 1 84 ? -9.016 -5.241 12.015 1.00 93.31 84 ARG A O 1
ATOM 633 N N . GLU A 1 85 ? -7.942 -6.698 13.350 1.00 93.50 85 GLU A N 1
ATOM 634 C CA . GLU A 1 85 ? -8.997 -7.700 13.386 1.00 93.50 85 GLU A CA 1
ATOM 635 C C . GLU A 1 85 ? -9.557 -7.783 14.804 1.00 93.50 85 GLU A C 1
ATOM 637 O O . GLU A 1 85 ? -8.805 -7.939 15.768 1.00 93.50 85 GLU A O 1
ATOM 642 N N . GLN A 1 86 ? -10.875 -7.649 14.938 1.00 92.31 86 GLN A N 1
ATOM 643 C CA . GLN A 1 86 ? -11.558 -7.717 16.223 1.00 92.31 86 GLN A CA 1
ATOM 644 C C . GLN A 1 86 ? -12.922 -8.389 16.053 1.00 92.31 86 GLN A C 1
ATOM 646 O O . GLN A 1 86 ? -13.721 -8.004 15.207 1.00 92.31 86 GLN A O 1
ATOM 651 N N . GLY A 1 87 ? -13.188 -9.429 16.851 1.00 89.31 87 GLY A N 1
ATOM 652 C CA . GLY A 1 87 ? -14.498 -10.093 16.874 1.00 89.31 87 GLY A CA 1
ATOM 653 C C . GLY A 1 87 ? -14.935 -10.715 15.541 1.00 89.31 87 GLY A C 1
ATOM 654 O O . GLY A 1 87 ? -16.131 -10.793 15.283 1.00 89.31 87 GLY A O 1
ATOM 655 N N . GLY A 1 88 ? -13.989 -11.122 14.686 1.00 89.69 88 GLY A N 1
ATOM 656 C CA . GLY A 1 88 ? -14.272 -11.655 13.346 1.00 89.69 88 GLY A CA 1
ATOM 657 C C . GLY A 1 88 ? -14.473 -10.591 12.260 1.00 89.69 88 GLY A C 1
ATOM 658 O O . GLY A 1 88 ? -14.729 -10.945 11.111 1.00 89.69 88 GLY A O 1
ATOM 659 N N . TYR A 1 89 ? -14.324 -9.308 12.596 1.00 93.12 89 TYR A N 1
ATOM 660 C CA . TYR A 1 89 ? -14.403 -8.191 11.657 1.00 93.12 89 TYR A CA 1
ATOM 661 C C . TYR A 1 89 ? -13.023 -7.592 11.389 1.00 93.12 89 TYR A C 1
ATOM 663 O O . TYR A 1 89 ? -12.160 -7.558 12.269 1.00 93.12 89 TYR A O 1
ATOM 671 N N . VAL A 1 90 ? -12.834 -7.080 10.170 1.00 94.62 90 VAL A N 1
ATOM 672 C CA . VAL A 1 90 ? -11.686 -6.235 9.826 1.00 94.62 90 VAL A CA 1
ATOM 673 C C . VAL A 1 90 ? -12.091 -4.781 10.005 1.00 94.62 90 VAL A C 1
A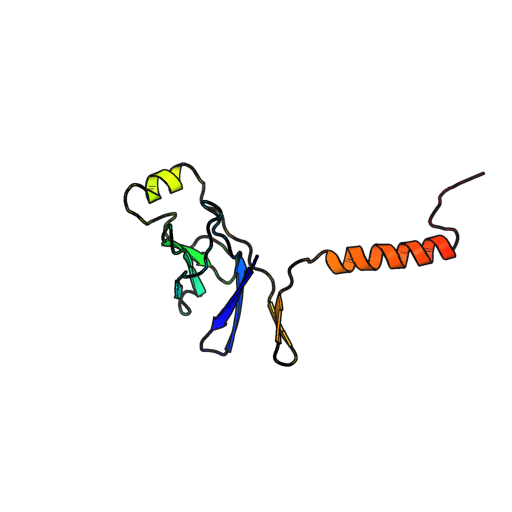TOM 675 O O . VAL A 1 90 ? -13.026 -4.304 9.363 1.00 94.62 90 VAL A O 1
ATOM 678 N N . GLU A 1 91 ? -11.375 -4.079 10.872 1.00 94.06 91 GLU A N 1
ATOM 679 C CA . GLU A 1 91 ? -11.598 -2.671 11.165 1.00 94.06 91 GLU A CA 1
ATOM 680 C C . GLU A 1 91 ? -10.469 -1.830 10.569 1.00 94.06 91 GLU A C 1
ATOM 682 O O . GLU A 1 91 ? -9.286 -2.147 10.726 1.00 94.06 91 GLU A O 1
ATOM 687 N N . VAL A 1 92 ? -10.841 -0.740 9.898 1.00 94.38 92 VAL A N 1
ATOM 688 C CA . VAL A 1 92 ? -9.913 0.195 9.255 1.00 94.38 92 VAL A CA 1
ATOM 689 C C . VAL A 1 92 ? -10.080 1.569 9.889 1.00 94.38 92 VAL A C 1
ATOM 691 O O . VAL A 1 92 ? -11.180 2.125 9.897 1.00 94.38 92 VAL A O 1
ATOM 694 N N . LEU A 1 93 ? -8.988 2.143 10.387 1.00 91.56 93 LEU A N 1
ATOM 695 C CA . LEU A 1 93 ? -8.998 3.491 10.945 1.00 91.56 93 LEU A CA 1
ATOM 696 C C . LEU A 1 93 ? -8.894 4.525 9.817 1.00 91.56 93 LEU A C 1
ATOM 698 O O . LEU A 1 93 ? -7.809 4.769 9.290 1.00 91.56 93 LEU A O 1
ATOM 702 N N . LEU A 1 94 ? -10.032 5.116 9.440 1.00 87.88 94 LEU A N 1
ATOM 703 C CA . LEU A 1 94 ? -10.089 6.118 8.369 1.00 87.88 94 LEU A CA 1
ATOM 704 C C . LEU A 1 94 ? -9.841 7.544 8.858 1.00 87.88 94 LEU A C 1
ATOM 706 O O . LEU A 1 94 ? -9.189 8.325 8.171 1.00 87.88 94 LEU A O 1
ATOM 710 N N . ASP A 1 95 ? -10.368 7.871 10.033 1.00 81.69 95 ASP A N 1
ATOM 711 C CA . ASP A 1 95 ? -10.274 9.200 10.615 1.00 81.69 95 ASP A CA 1
ATOM 712 C C . ASP A 1 95 ? -9.652 9.108 12.008 1.00 81.69 95 ASP A C 1
ATOM 714 O O . ASP A 1 95 ? -10.269 8.666 12.977 1.00 81.69 95 ASP A O 1
ATOM 718 N N . VAL A 1 96 ? -8.392 9.524 12.088 1.00 72.00 96 VAL A N 1
ATOM 719 C CA . VAL A 1 96 ? -7.626 9.576 13.337 1.00 72.00 96 VAL A CA 1
ATOM 720 C C . VAL A 1 96 ? -8.085 10.717 14.254 1.00 72.00 96 VAL A C 1
ATOM 722 O O . VAL A 1 96 ? -7.841 10.665 15.458 1.00 72.00 96 VAL A O 1
ATOM 725 N N . ASN A 1 97 ? -8.780 11.723 13.710 1.00 74.06 97 ASN A N 1
ATOM 726 C CA . ASN A 1 97 ? -9.310 12.869 14.446 1.00 74.06 97 ASN A CA 1
ATOM 727 C C . ASN A 1 97 ? -10.760 12.670 14.894 1.00 74.06 97 ASN A C 1
ATOM 729 O O . ASN A 1 97 ? -11.193 13.382 15.798 1.00 74.06 97 ASN A O 1
ATOM 733 N N . ALA A 1 98 ? -11.486 11.689 14.351 1.00 68.06 98 ALA A N 1
ATOM 734 C CA . ALA A 1 98 ? -12.886 11.421 14.692 1.00 68.06 98 ALA A CA 1
ATOM 735 C C . ALA A 1 98 ? -13.132 11.346 16.207 1.00 68.06 98 ALA A C 1
ATOM 737 O O . ALA A 1 98 ? -14.114 11.893 16.708 1.00 68.06 98 ALA A O 1
ATOM 738 N N . LYS A 1 99 ? -12.214 10.724 16.963 1.00 66.88 99 LYS A N 1
ATOM 739 C CA . LYS A 1 99 ? -12.294 10.677 18.430 1.00 66.88 99 LYS A CA 1
ATOM 740 C C . LYS A 1 99 ? -12.184 12.072 19.050 1.00 66.88 99 LYS A C 1
ATOM 742 O O . LYS A 1 99 ? -13.027 12.446 19.859 1.00 66.88 99 LYS A O 1
ATOM 747 N N . ALA A 1 100 ? -11.180 12.849 18.649 1.00 69.81 100 ALA A N 1
ATOM 748 C CA . ALA A 1 100 ? -10.991 14.209 19.143 1.00 69.81 100 ALA A CA 1
ATOM 749 C C . ALA A 1 100 ? -12.180 15.114 18.775 1.00 69.81 100 ALA A C 1
ATOM 751 O O . ALA A 1 100 ? -12.611 15.931 19.583 1.00 69.81 100 ALA A O 1
ATOM 752 N N . GLU A 1 101 ? -12.746 14.966 17.578 1.00 71.19 101 GLU A N 1
ATOM 753 C CA . GLU A 1 101 ? -13.920 15.725 17.138 1.00 71.19 101 GLU A CA 1
ATOM 754 C C . GLU A 1 101 ? -15.204 15.338 17.875 1.00 71.19 101 GLU A C 1
ATOM 756 O O . GLU A 1 101 ? -15.985 16.218 18.249 1.00 71.19 101 GLU A O 1
ATOM 761 N N . PHE A 1 102 ? -15.405 14.048 18.142 1.00 71.00 102 PHE A N 1
ATOM 762 C CA . PHE A 1 102 ? -16.500 13.567 18.979 1.00 71.00 102 PHE A CA 1
ATOM 763 C C . PHE A 1 102 ? -16.386 14.115 20.410 1.00 71.00 102 PHE A C 1
ATOM 765 O O . PHE A 1 102 ? -17.345 14.670 20.952 1.00 71.00 102 PHE A O 1
ATOM 772 N N . GLU A 1 103 ? -15.191 14.040 20.998 1.00 68.19 103 GLU A N 1
ATOM 773 C CA . GLU A 1 103 ? -14.928 14.493 22.365 1.00 68.19 103 GLU A CA 1
ATOM 774 C C . GLU A 1 103 ? -15.018 16.017 22.517 1.00 68.19 103 GLU A C 1
ATOM 776 O O . GLU A 1 103 ? -15.485 16.490 23.552 1.00 68.19 103 GLU A O 1
ATOM 781 N N . LYS A 1 104 ? -14.668 16.813 21.494 1.00 69.12 104 LYS A N 1
ATOM 782 C CA . LYS A 1 104 ? -14.825 18.283 21.523 1.00 69.12 104 LYS A CA 1
ATOM 783 C C . LYS A 1 104 ? -16.243 18.716 21.911 1.00 69.12 104 LYS A C 1
ATOM 785 O O . LYS A 1 104 ? -16.397 19.679 22.659 1.00 69.12 104 LYS A O 1
ATOM 790 N N . LYS A 1 105 ? -17.281 18.016 21.436 1.00 63.75 105 LYS A N 1
ATOM 791 C CA . LYS A 1 105 ? -18.682 18.331 21.777 1.00 63.75 105 LYS A CA 1
ATOM 792 C C . LYS A 1 105 ? -19.010 18.012 23.236 1.00 63.75 105 LYS A C 1
ATOM 794 O O . LYS A 1 105 ? -19.681 18.805 23.888 1.00 63.75 105 LYS A O 1
ATOM 799 N N . TYR A 1 106 ? -18.512 16.886 23.748 1.00 58.81 106 TYR A N 1
ATOM 800 C CA . TYR A 1 106 ? -18.680 16.489 25.149 1.00 58.81 106 TYR A CA 1
ATOM 801 C C . TYR A 1 106 ? -18.007 17.486 26.100 1.00 58.81 106 TYR A C 1
ATOM 803 O O . TYR A 1 106 ? -18.634 17.975 27.038 1.00 58.81 106 TYR A O 1
ATOM 811 N N . TRP A 1 107 ? -16.758 17.859 25.809 1.00 61.31 107 TRP A N 1
ATOM 812 C CA . TRP A 1 107 ? -16.020 18.834 26.609 1.00 61.31 107 TRP A CA 1
ATOM 813 C C . TRP A 1 107 ? -16.642 20.224 26.555 1.00 61.31 107 TRP A C 1
ATOM 815 O O . TRP A 1 107 ? -16.729 20.874 27.592 1.00 61.31 107 TRP A O 1
ATOM 825 N N . LYS A 1 108 ? -17.141 20.659 25.391 1.00 59.84 108 LYS A N 1
ATOM 826 C CA . LYS A 1 108 ? -17.894 21.912 25.291 1.00 59.84 108 LYS A CA 1
ATOM 827 C C . LYS A 1 108 ? -19.137 21.891 26.185 1.00 59.84 108 LYS A C 1
ATOM 829 O O . LYS A 1 108 ? -19.334 22.836 26.930 1.00 59.84 108 LYS A O 1
ATOM 834 N N . GLY A 1 109 ? -19.905 20.800 26.191 1.00 60.09 109 GLY A N 1
ATOM 835 C CA . GLY A 1 109 ? -21.075 20.664 27.064 1.00 60.09 109 GLY A CA 1
ATOM 836 C C . GLY A 1 109 ? -20.738 20.700 28.560 1.00 60.09 109 GLY A C 1
ATOM 837 O O . GLY A 1 109 ? -21.448 21.339 29.328 1.00 60.09 109 GLY A O 1
ATOM 838 N N . ILE A 1 110 ? -19.636 20.069 28.981 1.00 60.75 110 ILE A N 1
ATOM 839 C CA . ILE A 1 110 ? -19.164 20.147 30.376 1.00 60.75 110 ILE A CA 1
ATOM 840 C C . ILE A 1 110 ? -18.684 21.558 30.729 1.00 60.75 110 ILE A C 1
ATOM 842 O O . ILE A 1 110 ? -18.970 22.041 31.821 1.00 60.75 110 ILE A O 1
ATOM 846 N N . LEU A 1 111 ? -17.956 22.220 29.830 1.00 58.62 111 LEU A N 1
ATOM 847 C CA . LEU A 1 111 ? -17.440 23.569 30.061 1.00 58.62 111 LEU A CA 1
ATOM 848 C C . LEU A 1 111 ? -18.560 24.624 30.054 1.00 58.62 111 LEU A C 1
ATOM 850 O O . LEU A 1 111 ? -18.526 25.519 30.898 1.00 58.62 111 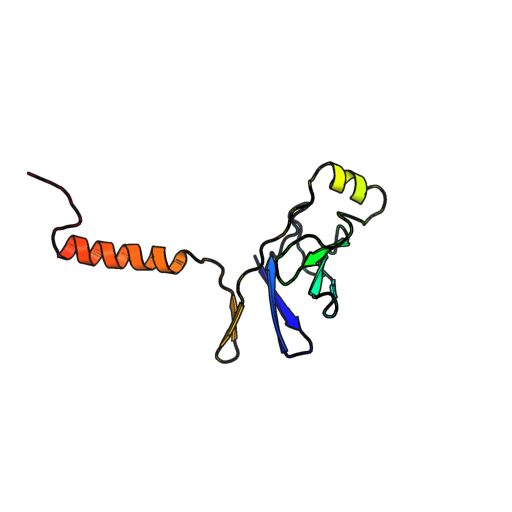LEU A O 1
ATOM 854 N N . ASP A 1 112 ? -19.563 24.486 29.180 1.00 59.12 112 ASP A N 1
ATOM 855 C CA . ASP A 1 112 ? -20.793 25.296 29.173 1.00 59.12 112 ASP A CA 1
ATOM 856 C C . ASP A 1 112 ? -21.570 25.073 30.486 1.00 59.12 112 ASP A C 1
ATOM 858 O O . ASP A 1 112 ? -21.941 26.025 31.167 1.00 59.12 112 ASP A O 1
ATOM 862 N N . ALA A 1 113 ? -21.744 23.817 30.920 1.00 57.69 113 ALA A N 1
ATOM 863 C CA . ALA A 1 113 ? -22.443 23.488 32.168 1.00 57.69 113 ALA A CA 1
ATOM 864 C C . ALA A 1 113 ? -21.710 23.964 33.440 1.00 57.69 113 ALA A C 1
ATOM 866 O O . ALA A 1 113 ? -22.328 24.101 34.494 1.00 57.69 113 ALA A O 1
ATOM 867 N N . GLN A 1 114 ? -20.401 24.215 33.356 1.00 58.78 114 GLN A N 1
ATOM 868 C CA . GLN A 1 114 ? -19.587 24.780 34.436 1.00 58.78 114 GLN A CA 1
ATOM 869 C C . GLN A 1 114 ? -19.430 26.309 34.346 1.00 58.78 114 GLN A C 1
ATOM 871 O O . GLN A 1 114 ? -18.729 26.876 35.185 1.00 58.78 114 GLN A O 1
ATOM 876 N N . GLY A 1 115 ? -20.044 26.972 33.355 1.00 58.50 115 GLY A N 1
ATOM 877 C CA . GLY A 1 115 ? -19.944 28.423 33.146 1.00 58.50 115 GLY A CA 1
ATOM 878 C C . GLY A 1 115 ? -18.535 28.901 32.778 1.00 58.50 115 GLY A C 1
ATOM 879 O O . GLY A 1 115 ? -18.130 29.994 33.160 1.00 58.50 115 GLY A O 1
ATOM 880 N N . LYS A 1 116 ? -17.737 28.046 32.124 1.00 58.69 116 LYS A N 1
ATOM 881 C CA . LYS A 1 116 ? -16.329 28.319 31.774 1.00 58.69 116 LYS A CA 1
ATOM 882 C C . LYS A 1 116 ? -16.067 28.401 30.271 1.00 58.69 116 LYS A C 1
ATOM 884 O O . LYS A 1 116 ? -14.927 28.637 29.874 1.00 58.69 116 LYS A O 1
ATOM 889 N N . ALA A 1 117 ? -17.067 28.135 29.438 1.00 58.03 117 ALA A N 1
ATOM 890 C CA . ALA A 1 117 ? -16.905 28.056 27.987 1.00 58.03 117 ALA A CA 1
ATOM 891 C C . ALA A 1 117 ? -17.101 29.403 27.280 1.00 58.03 117 ALA A C 1
ATOM 893 O O . ALA A 1 117 ? -16.540 29.634 26.209 1.00 58.03 117 ALA A O 1
ATOM 894 N N . ASP A 1 118 ? -17.842 30.309 27.894 1.00 53.28 118 ASP A N 1
ATOM 895 C CA . ASP A 1 118 ? -18.122 31.649 27.431 1.00 53.28 118 ASP A CA 1
ATOM 896 C C . ASP A 1 118 ? -17.388 32.648 28.324 1.00 53.28 118 ASP A C 1
ATOM 898 O O . ASP A 1 118 ? -17.836 33.031 29.398 1.00 53.28 118 ASP A O 1
ATOM 902 N N . GLY A 1 119 ? -16.234 33.115 27.844 1.00 50.38 119 GLY A N 1
ATOM 903 C CA . GLY A 1 119 ? -15.571 34.321 28.347 1.00 50.38 119 GLY A CA 1
ATOM 904 C C . GLY A 1 119 ? -16.387 35.597 28.084 1.00 50.38 119 GLY A C 1
ATOM 905 O O . GLY A 1 119 ? -15.845 36.576 27.578 1.00 50.38 119 GLY A O 1
ATOM 906 N N . GLY A 1 120 ? -17.688 35.581 28.371 1.00 40.09 120 GLY A N 1
ATOM 907 C CA . GLY A 1 120 ? -18.577 36.729 28.329 1.00 40.09 120 GLY A CA 1
ATOM 908 C C . GLY A 1 120 ? -18.590 37.420 29.685 1.00 40.09 120 GLY A C 1
ATOM 909 O O . GLY A 1 120 ? -19.384 37.075 30.551 1.00 40.09 120 GLY A O 1
ATOM 910 N N . TYR A 1 121 ? -17.706 38.399 29.867 1.00 38.84 121 TYR A N 1
ATOM 911 C CA . TYR A 1 121 ? -17.900 39.418 30.894 1.00 38.84 121 TYR A CA 1
ATOM 912 C C . TYR A 1 121 ? -18.981 40.394 30.420 1.00 38.84 121 TYR A C 1
ATOM 914 O O . TYR A 1 121 ? -18.742 41.151 29.476 1.00 38.84 121 TYR A O 1
ATOM 922 N N . TYR A 1 122 ? -20.126 40.397 31.098 1.00 40.94 122 TYR A N 1
ATOM 923 C CA . TYR A 1 122 ? -20.894 41.598 31.435 1.00 40.94 122 TYR A CA 1
ATOM 924 C C . TYR A 1 122 ? -21.728 41.344 32.691 1.00 40.94 122 TYR A C 1
ATOM 926 O O . TYR A 1 122 ? -22.342 40.259 32.787 1.00 40.94 122 TYR A O 1
#

Sequence (122 aa):
AVLVGRYSNGKVWAISAKNSATGTEMFGGRVDESDLTIRDPQWGTKYSLVNGEVVGKWCPSPPVLGALIGAIFPPTGVWVPQVREQGGYVEVLLDVNAKAEFEKKYWKGILDAQGKADGGYY

Secondary structure (DSSP, 8-state):
-EEEEE-TTS-EEEEESB-TTT--B-TTPEEETTTTEEE-TTT--EEETTT--EES-SS--STTHHHHHHHHS--------EEEEETTEEEEE--SSHHHHHHHHHHHHHHHHTT-S-----

Radius of gyration: 21.01 Å; chains: 1; bounding box: 33×58×58 Å

Foldseek 3Di:
DKDKDADPVGDIFMWDQADPLPRDGQVVWDADPVQCWTQRPAQRWIAHSPAQFTDPDQSPPPPPVSVVSCVVGPRDGTDTFDWDDDPNDIDTDPDPCPVVVVVVVVVCVVCVVVVNNDPDDD

Organism: Guillardia theta (strain CCMP2712) (NCBI:txid905079)

pLDDT: mean 85.89, std 14.91, range [38.84, 98.19]